Protein AF-A0A5C7GGS4-F1 (afdb_monomer)

Mean predicted aligned error: 7.68 Å

Sequence (88 aa):
MKKHIFLLGFSMILLSCVIKDPKPEECVIQNETIIHIKEGTSFDIVFSDNQGDHYYINRGLERGLILDSLNAKVLNKTVTLHLPKLLG

Secondary structure (DSSP, 8-state):
--S-TTSHHHHHHHHTT---S--GGGEEEEEEEE-EEEE-GGG-EEEE-SSS-EEEETTTTTTT--HHHHHHHHTTEEEEEEEEPP--

Solvent-accessible surface area (backbone atoms only — not comparable to full-atom values): 5571 Å² total; per-residue (Å²): 143,88,84,78,92,71,67,75,66,65,62,62,64,61,56,77,77,62,89,71,87,75,51,76,91,50,30,48,79,45,80,45,46,24,70,44,75,44,80,47,73,86,41,17,33,35,39,26,40,88,88,74,53,77,45,75,42,78,39,28,46,77,73,68,50,50,68,69,65,45,48,78,71,42,55,80,32,77,44,80,44,77,43,69,61,75,87,125

Foldseek 3Di:
DPDPPPPPVVVVVVVLQDDDPDDLVQFDKDWFQFADWDQDPPCWIWTAGPVGDIDIPHNCVVVPHDRVVCCVVGHRDTDIDGHGDRPD

Organism: NCBI:txid2591822

Radius of gyration: 17.91 Å; Cα contacts (8 Å, |Δi|>4): 116; chains: 1; bounding box: 42×23×53 Å

pLDDT: mean 87.14, std 16.25, range [46.72, 98.62]

Nearest PDB structures (foldseek):
  7zai-assembly1_E  TM=5.688E-01  e=1.401E-01  Pyrococcus abyssi GE5
  6th6-assembly1_Af  TM=6.629E-01  e=3.135E-01  Thermococcus kodakarensis KOD1
  9e7f-assembly1_BE  TM=6.347E-01  e=5.146E-01  Pyrobaculum calidifontis JCM 11548
  7old-assembly1_SE  TM=5.705E-01  e=4.273E-01  Thermochaetoides thermophila DSM 1495
  8p5d-assembly1_SE0  TM=6.663E-01  e=2.011E+00  Spraguea lophii 42_110

Structure (mmCIF, N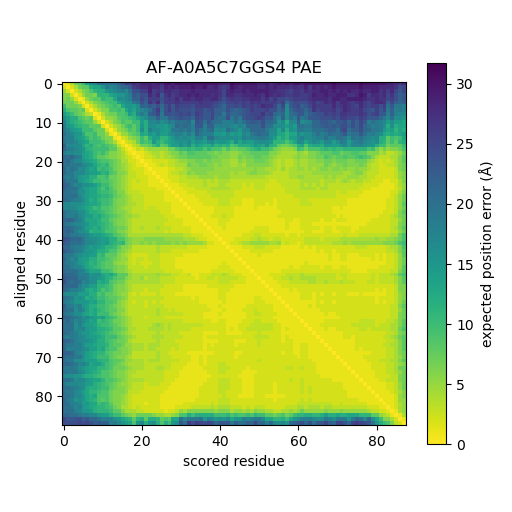/CA/C/O backbone):
data_AF-A0A5C7GGS4-F1
#
_entry.id   AF-A0A5C7GGS4-F1
#
loop_
_atom_site.group_PDB
_atom_site.id
_atom_site.type_symbol
_atom_site.label_atom_id
_atom_site.label_alt_id
_atom_site.label_comp_id
_atom_site.label_asym_id
_atom_site.label_entity_id
_atom_site.label_seq_id
_atom_site.pdbx_PDB_ins_code
_atom_site.Cartn_x
_atom_site.Cartn_y
_atom_site.Cartn_z
_atom_site.occupancy
_atom_site.B_iso_or_equiv
_atom_site.auth_seq_id
_atom_site.auth_comp_id
_atom_site.auth_asym_id
_atom_site.auth_atom_id
_atom_site.pdbx_PDB_model_num
ATOM 1 N N . MET A 1 1 ? 29.676 13.724 41.007 1.00 46.72 1 MET A N 1
ATOM 2 C CA . MET A 1 1 ? 29.310 12.891 39.837 1.00 46.72 1 MET A CA 1
ATOM 3 C C . MET A 1 1 ? 27.792 12.668 39.803 1.00 46.72 1 MET A C 1
ATOM 5 O O . MET A 1 1 ? 27.328 11.625 40.231 1.00 46.72 1 MET A O 1
ATOM 9 N N . LYS A 1 2 ? 26.986 13.660 39.399 1.00 52.78 2 LYS A N 1
ATOM 10 C CA . LYS A 1 2 ? 25.505 13.551 39.372 1.00 52.78 2 LYS A CA 1
ATOM 11 C C . LYS A 1 2 ? 24.896 14.411 38.250 1.00 52.78 2 LYS A C 1
ATOM 13 O O . LYS A 1 2 ? 24.071 15.273 38.517 1.00 52.78 2 LYS A O 1
ATOM 18 N N . LYS A 1 3 ? 25.367 14.261 37.006 1.00 53.47 3 LYS A N 1
ATOM 19 C CA . LYS A 1 3 ? 24.848 15.034 35.853 1.00 53.47 3 LYS A CA 1
ATOM 20 C C . LYS A 1 3 ? 24.563 14.212 34.585 1.00 53.47 3 LYS A C 1
ATOM 22 O O . LYS A 1 3 ? 24.244 14.797 33.563 1.00 53.47 3 LYS A O 1
ATOM 27 N N . HIS A 1 4 ? 24.621 12.877 34.636 1.00 54.81 4 HIS A N 1
ATOM 28 C CA . HIS A 1 4 ? 24.453 12.037 33.434 1.00 54.81 4 HIS A CA 1
ATOM 29 C C . HIS A 1 4 ? 23.177 11.172 33.407 1.00 54.81 4 HIS A C 1
ATOM 31 O O . HIS A 1 4 ? 22.979 10.422 32.460 1.00 54.81 4 HIS A O 1
ATOM 37 N N . ILE A 1 5 ? 22.273 11.292 34.387 1.00 59.44 5 ILE A N 1
ATOM 38 C CA . ILE A 1 5 ? 21.045 10.472 34.472 1.00 59.44 5 ILE A CA 1
ATOM 39 C C . ILE A 1 5 ? 19.835 11.275 33.962 1.00 59.44 5 ILE A C 1
ATOM 41 O O . ILE A 1 5 ? 18.873 11.493 34.685 1.00 59.44 5 ILE A O 1
ATOM 45 N N . PHE A 1 6 ? 19.894 11.795 32.734 1.00 55.31 6 PHE A N 1
ATOM 46 C CA . PHE A 1 6 ? 18.705 12.399 32.100 1.00 55.31 6 PHE A CA 1
ATOM 47 C C . PHE A 1 6 ? 18.550 12.075 30.604 1.00 55.31 6 PHE A C 1
ATOM 49 O O . PHE A 1 6 ? 17.555 12.445 29.997 1.00 55.31 6 PHE A O 1
ATOM 56 N N . LEU A 1 7 ? 19.486 11.330 30.001 1.00 56.84 7 LEU A N 1
ATOM 57 C CA . LEU A 1 7 ? 19.430 10.973 28.574 1.00 56.84 7 LEU A CA 1
ATOM 58 C C . LEU A 1 7 ? 18.672 9.669 28.266 1.00 56.84 7 LEU A C 1
ATOM 60 O O . LEU A 1 7 ? 18.349 9.422 27.109 1.00 56.84 7 LEU A O 1
ATOM 64 N N . LEU A 1 8 ? 18.354 8.840 29.268 1.00 55.41 8 LEU A N 1
ATOM 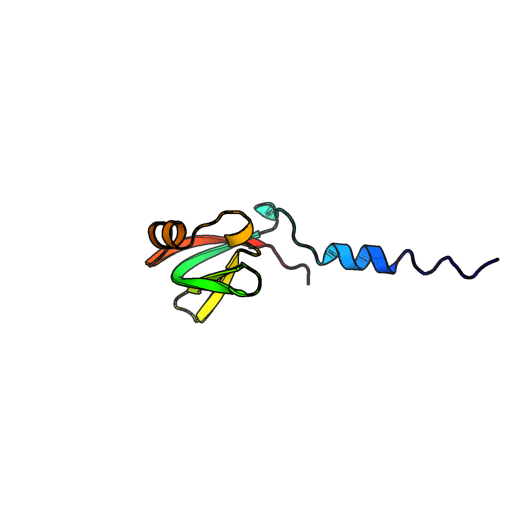65 C CA . LEU A 1 8 ? 17.752 7.521 29.022 1.00 55.41 8 LEU A CA 1
ATOM 66 C C . LEU A 1 8 ? 16.245 7.581 28.690 1.00 55.41 8 LEU A C 1
ATOM 68 O O . LEU A 1 8 ? 15.736 6.694 28.014 1.00 55.41 8 LEU A O 1
ATOM 72 N N . GLY A 1 9 ? 15.534 8.627 29.131 1.00 57.97 9 GLY A N 1
ATOM 73 C CA . GLY A 1 9 ? 14.081 8.746 28.943 1.00 57.97 9 GLY A CA 1
ATOM 74 C C . GLY A 1 9 ? 13.649 9.167 27.533 1.00 57.97 9 GLY A C 1
ATOM 75 O O . GLY A 1 9 ? 12.592 8.7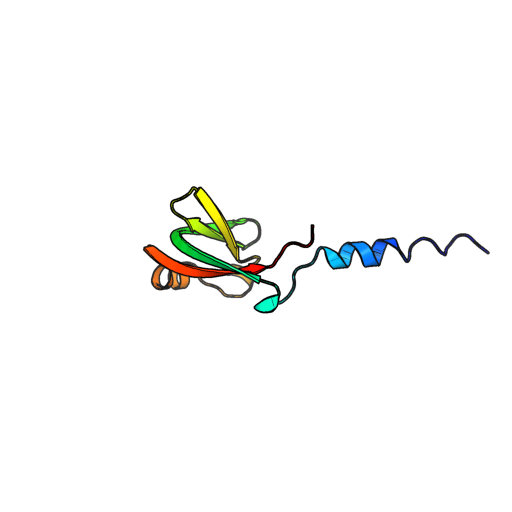53 27.072 1.00 57.97 9 GLY A O 1
ATOM 76 N N . PHE A 1 10 ? 14.473 9.941 26.819 1.00 56.97 10 PHE A N 1
ATOM 77 C CA . PHE A 1 10 ? 14.110 10.486 25.502 1.00 56.97 10 PHE A CA 1
ATOM 78 C C . PHE A 1 10 ? 14.150 9.430 24.384 1.00 56.97 10 PHE A C 1
ATOM 80 O O . PHE A 1 10 ? 13.357 9.483 23.451 1.00 56.97 10 PHE A O 1
ATOM 87 N N . SER A 1 11 ? 15.026 8.425 24.506 1.00 60.75 11 SER A N 1
ATOM 88 C CA . SER A 1 11 ? 15.181 7.357 23.505 1.00 60.75 11 SER A CA 1
ATOM 89 C C . SER A 1 11 ? 13.956 6.431 23.418 1.00 60.75 11 SER A C 1
ATOM 91 O O . SER A 1 11 ? 13.571 6.017 22.328 1.00 60.75 11 SER A O 1
ATOM 93 N N . MET A 1 12 ? 13.289 6.144 24.546 1.00 58.47 12 MET A N 1
ATOM 94 C CA . MET A 1 12 ? 12.129 5.238 24.554 1.00 58.47 12 MET A CA 1
ATOM 95 C C . MET A 1 12 ? 10.879 5.837 23.895 1.00 58.47 12 MET A C 1
ATOM 97 O O . MET A 1 12 ? 10.105 5.095 23.300 1.00 58.47 12 MET A O 1
ATOM 101 N N . ILE A 1 13 ? 10.708 7.162 23.934 1.00 61.00 13 ILE A N 1
ATOM 102 C CA . ILE A 1 13 ? 9.556 7.847 23.318 1.00 61.00 13 ILE A CA 1
ATOM 103 C C . ILE A 1 13 ? 9.645 7.803 21.782 1.00 61.00 13 ILE A C 1
ATOM 105 O O . ILE A 1 13 ? 8.631 7.784 21.096 1.00 61.00 13 ILE A O 1
ATOM 109 N N . LEU A 1 14 ? 10.853 7.729 21.216 1.00 61.16 14 LEU A N 1
ATOM 110 C CA . LEU A 1 14 ? 11.036 7.679 19.762 1.00 61.16 14 LEU A CA 1
ATOM 111 C C . LEU A 1 14 ? 10.650 6.318 19.158 1.00 61.16 14 LEU A C 1
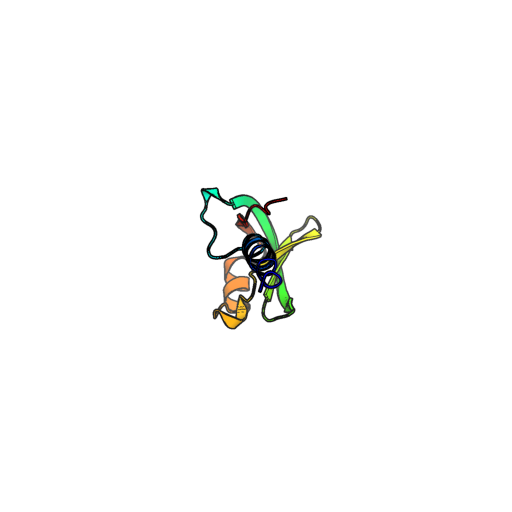ATOM 113 O O . LEU A 1 14 ? 10.301 6.247 17.982 1.00 61.16 14 LEU A O 1
ATOM 117 N N . LEU A 1 15 ? 10.678 5.239 19.950 1.00 60.62 15 LEU A N 1
ATOM 118 C CA . LEU A 1 15 ? 10.317 3.898 19.479 1.00 60.62 15 LEU A CA 1
ATOM 119 C C . LEU A 1 15 ? 8.804 3.713 19.300 1.00 60.62 15 LEU A C 1
ATOM 121 O O . LEU A 1 15 ? 8.404 2.922 18.450 1.00 60.62 15 LEU A O 1
ATOM 125 N N . SER A 1 16 ? 7.959 4.447 20.034 1.00 62.31 16 SER A N 1
ATOM 126 C CA . SER A 1 16 ? 6.497 4.328 19.902 1.00 62.31 16 SER A CA 1
ATOM 127 C C . SER A 1 16 ? 5.948 4.901 18.593 1.00 62.31 16 SER A C 1
ATOM 129 O O . SER A 1 16 ? 4.807 4.624 18.242 1.00 62.31 16 SER A O 1
ATOM 131 N N . CYS A 1 17 ? 6.749 5.667 17.845 1.00 69.00 17 CYS A N 1
ATOM 132 C CA . CYS A 1 17 ? 6.365 6.200 16.535 1.00 69.00 17 CYS A CA 1
ATOM 133 C C . CYS A 1 17 ? 6.690 5.246 15.370 1.00 69.00 17 CYS A C 1
ATOM 135 O O . CYS A 1 17 ? 6.451 5.592 14.213 1.00 69.00 17 CYS A O 1
ATOM 137 N N . VAL A 1 18 ? 7.259 4.065 15.639 1.00 77.94 18 VAL A N 1
ATOM 138 C CA . VAL A 1 18 ? 7.661 3.110 14.599 1.00 77.94 18 VAL A CA 1
ATOM 139 C C . VAL A 1 18 ? 6.616 2.010 14.455 1.00 77.94 18 VAL A C 1
ATOM 141 O O . VAL A 1 18 ? 6.479 1.147 15.317 1.00 77.94 18 VAL A O 1
ATOM 144 N N . ILE A 1 19 ? 5.930 1.987 13.313 1.00 81.50 19 ILE A N 1
ATOM 145 C CA . ILE A 1 19 ? 5.038 0.886 12.935 1.00 81.50 19 ILE A CA 1
ATOM 146 C C . ILE A 1 19 ? 5.875 -0.194 12.255 1.00 81.50 19 ILE A C 1
ATOM 148 O O . ILE A 1 19 ? 6.450 0.027 11.184 1.00 81.50 19 ILE A O 1
ATOM 152 N N . LYS A 1 20 ? 5.948 -1.376 12.865 1.00 84.00 20 LYS A N 1
ATOM 153 C CA . LYS A 1 20 ? 6.691 -2.517 12.327 1.00 84.00 20 LYS A CA 1
ATOM 154 C C . LYS A 1 20 ? 5.848 -3.780 12.424 1.00 84.00 20 LYS A C 1
ATOM 156 O O . LYS A 1 20 ? 5.523 -4.200 13.522 1.00 84.00 20 LYS A O 1
ATOM 161 N N . ASP A 1 21 ? 5.581 -4.393 11.271 1.00 85.38 21 ASP A N 1
ATOM 162 C CA . ASP A 1 21 ? 4.860 -5.672 11.153 1.00 85.38 21 ASP A CA 1
ATOM 163 C C . ASP A 1 21 ? 3.538 -5.725 11.961 1.00 85.38 21 ASP A C 1
ATOM 165 O O . ASP A 1 21 ? 3.369 -6.608 12.807 1.00 85.38 21 ASP A O 1
ATOM 169 N N . PRO A 1 22 ? 2.622 -4.760 11.729 1.00 88.50 22 PRO A N 1
ATOM 170 C CA . PRO A 1 22 ? 1.375 -4.660 12.477 1.00 88.50 22 PRO A CA 1
ATOM 171 C C . PRO A 1 22 ? 0.518 -5.908 12.267 1.00 88.50 22 PRO A C 1
ATOM 173 O O . PRO A 1 22 ? 0.411 -6.432 11.153 1.00 88.50 22 PRO A O 1
ATOM 176 N N . LYS A 1 23 ? -0.097 -6.387 13.346 1.00 90.81 23 LYS A N 1
ATOM 177 C CA . LYS A 1 23 ? -1.007 -7.534 13.330 1.00 90.81 23 LYS A CA 1
ATOM 178 C C . LYS A 1 23 ? -2.427 -7.105 12.957 1.00 90.81 23 LYS A C 1
ATOM 180 O O . LYS A 1 23 ? -2.779 -5.941 13.140 1.00 90.81 23 LYS A O 1
ATOM 185 N N . PRO A 1 24 ? -3.266 -8.009 12.418 1.00 89.81 24 PRO A N 1
ATOM 186 C CA . PRO A 1 24 ? -4.619 -7.660 11.975 1.00 89.81 24 PRO A CA 1
ATOM 187 C C . PRO A 1 24 ? -5.474 -6.941 13.034 1.00 89.81 24 PRO A C 1
ATOM 189 O O . PRO A 1 24 ? -6.199 -6.007 12.706 1.00 89.81 24 PRO A O 1
ATOM 192 N N . GLU A 1 25 ? -5.361 -7.321 14.305 1.00 91.56 25 GLU A N 1
ATOM 193 C CA . GLU A 1 25 ? -6.044 -6.691 15.443 1.00 91.56 25 GLU A CA 1
ATOM 194 C C . GLU A 1 25 ? -5.596 -5.237 15.710 1.00 91.56 25 GLU A C 1
ATOM 196 O O . GLU A 1 25 ? -6.348 -4.416 16.255 1.00 91.56 25 GLU A O 1
ATOM 201 N N . GLU A 1 26 ? -4.392 -4.890 15.262 1.00 90.94 26 GLU A N 1
ATOM 202 C CA . GLU A 1 26 ? -3.796 -3.556 15.326 1.00 90.94 26 GLU A CA 1
ATOM 203 C C . GLU A 1 26 ? -4.168 -2.704 14.105 1.00 90.94 26 GLU A C 1
ATOM 205 O O . GLU A 1 26 ? -3.766 -1.546 14.020 1.00 90.94 26 GLU A O 1
ATOM 210 N N . CYS A 1 27 ? -4.970 -3.238 13.179 1.00 93.50 27 CYS A N 1
ATOM 211 C CA . CYS A 1 27 ? -5.384 -2.548 11.967 1.00 93.50 27 CYS A CA 1
ATOM 212 C C . CYS A 1 27 ? -6.845 -2.079 12.025 1.00 93.50 27 CYS A C 1
ATOM 214 O O . CYS A 1 27 ? -7.716 -2.684 12.652 1.00 93.50 27 CYS A O 1
ATOM 216 N N . VAL A 1 28 ? -7.115 -0.978 11.333 1.00 94.44 28 VAL A N 1
ATOM 217 C CA . VAL A 1 28 ? -8.437 -0.617 10.824 1.00 94.44 28 VAL A CA 1
ATOM 218 C C . VAL A 1 28 ? -8.593 -1.280 9.459 1.00 94.44 28 VAL A C 1
ATOM 220 O O . VAL A 1 28 ? -7.671 -1.252 8.643 1.00 94.44 28 VAL A O 1
ATOM 223 N N . ILE A 1 29 ? -9.748 -1.893 9.217 1.00 95.31 29 ILE A N 1
ATOM 224 C CA . ILE A 1 29 ? -10.054 -2.552 7.946 1.00 95.31 29 ILE A CA 1
ATOM 225 C C . ILE A 1 29 ? -10.890 -1.603 7.092 1.00 95.31 29 ILE A C 1
ATOM 227 O O . ILE A 1 29 ? -11.914 -1.103 7.558 1.00 95.31 29 ILE A O 1
ATOM 231 N N . GLN A 1 30 ? -10.462 -1.381 5.852 1.00 95.94 30 GLN A N 1
ATOM 232 C CA . GLN A 1 30 ? -11.189 -0.588 4.859 1.00 95.94 30 GLN A CA 1
ATOM 233 C C . GLN A 1 30 ? -11.328 -1.373 3.555 1.00 95.94 30 GLN A C 1
ATOM 235 O O . GLN A 1 30 ? -10.452 -2.166 3.213 1.00 95.94 30 GLN A O 1
ATOM 240 N N . ASN A 1 31 ? -12.436 -1.179 2.841 1.00 97.88 31 ASN A N 1
ATOM 241 C CA . ASN A 1 31 ? -12.670 -1.799 1.540 1.00 97.88 31 ASN A CA 1
ATOM 242 C C . ASN A 1 31 ? -12.733 -0.702 0.488 1.00 97.88 31 ASN A C 1
ATOM 244 O O . ASN A 1 31 ? -13.734 -0.000 0.412 1.00 97.88 31 ASN A O 1
ATOM 248 N N . GLU A 1 32 ? -11.691 -0.601 -0.333 1.00 98.06 32 GLU A N 1
ATOM 249 C CA . GLU A 1 32 ? -11.505 0.541 -1.227 1.00 98.06 32 GLU A CA 1
ATOM 250 C C . GLU A 1 32 ? -11.291 0.101 -2.665 1.00 98.06 32 GLU A C 1
ATOM 252 O O . GLU A 1 32 ? -10.649 -0.918 -2.934 1.00 98.06 32 GLU A O 1
ATOM 257 N N . THR A 1 33 ? -11.829 0.874 -3.609 1.00 98.44 33 THR A N 1
ATOM 258 C CA . THR A 1 33 ? -11.610 0.633 -5.039 1.00 98.44 33 THR A CA 1
ATOM 259 C C . THR A 1 33 ? -10.393 1.408 -5.507 1.00 98.44 33 THR A C 1
ATOM 261 O O . THR A 1 33 ? -10.428 2.632 -5.592 1.00 98.44 33 THR A O 1
ATOM 264 N N . ILE A 1 34 ? -9.321 0.693 -5.846 1.00 98.56 34 ILE A N 1
ATOM 265 C CA . ILE A 1 34 ? -8.062 1.327 -6.244 1.00 98.56 34 ILE A CA 1
ATOM 266 C C . ILE A 1 34 ? -8.144 1.756 -7.706 1.00 98.56 34 ILE A C 1
ATOM 268 O O . ILE A 1 34 ? -8.227 0.909 -8.593 1.00 98.56 34 ILE A O 1
ATOM 272 N N . ILE A 1 35 ? -8.083 3.060 -7.971 1.00 98.38 35 ILE A N 1
ATOM 273 C CA . ILE A 1 35 ? -8.162 3.618 -9.333 1.00 98.38 35 ILE A CA 1
ATOM 274 C C . ILE A 1 35 ? -6.805 4.071 -9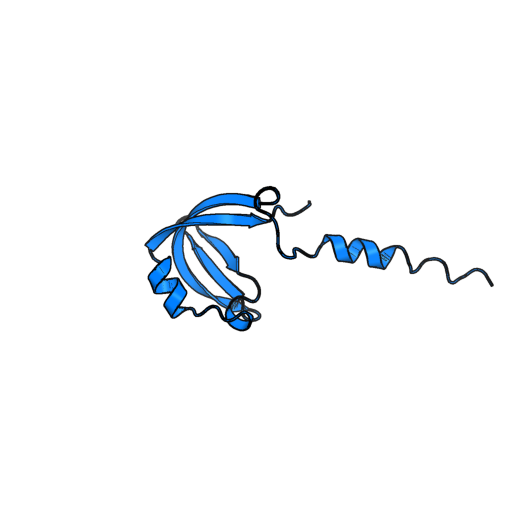.873 1.00 98.38 35 ILE A C 1
ATOM 276 O O . ILE A 1 35 ? -6.656 4.305 -11.072 1.00 98.38 35 ILE A O 1
ATOM 280 N N . HIS A 1 36 ? -5.806 4.206 -9.002 1.00 98.31 36 HIS A N 1
ATOM 281 C CA . HIS A 1 36 ? -4.466 4.611 -9.401 1.00 98.31 36 HIS A CA 1
ATOM 282 C C . HIS A 1 36 ? -3.403 4.000 -8.493 1.00 98.31 36 HIS A C 1
ATOM 284 O O . HIS A 1 36 ? -3.584 3.907 -7.278 1.00 98.31 36 HIS A O 1
ATOM 290 N N . ILE A 1 37 ? -2.279 3.611 -9.093 1.00 98.44 37 ILE A N 1
ATOM 291 C CA . ILE A 1 37 ? -1.111 3.068 -8.403 1.00 98.44 37 ILE A CA 1
ATOM 292 C C . ILE A 1 37 ? 0.131 3.734 -8.983 1.00 98.44 37 ILE A C 1
ATOM 294 O O . ILE A 1 37 ? 0.307 3.751 -10.201 1.00 98.44 37 ILE A O 1
ATOM 298 N N . LYS A 1 38 ? 1.010 4.246 -8.121 1.00 98.06 38 LYS A N 1
ATOM 299 C CA . LYS A 1 38 ? 2.276 4.860 -8.540 1.00 98.06 38 LYS A CA 1
ATOM 300 C C . LYS A 1 38 ? 3.397 4.622 -7.539 1.00 98.06 38 LYS A C 1
ATOM 302 O O . LYS A 1 38 ? 3.149 4.314 -6.374 1.00 98.06 38 LYS A O 1
ATOM 307 N N . GLU A 1 39 ? 4.627 4.819 -7.996 1.00 98.25 39 GLU A N 1
ATOM 308 C CA . GLU A 1 39 ? 5.768 5.022 -7.107 1.00 98.25 39 GLU A CA 1
ATOM 309 C C . GLU A 1 39 ? 5.602 6.344 -6.342 1.00 98.25 39 GLU A C 1
ATOM 311 O O . GLU A 1 39 ? 5.216 7.373 -6.906 1.00 98.25 39 GLU A O 1
ATOM 316 N N . GLY A 1 40 ? 5.842 6.288 -5.035 1.00 97.00 40 GLY A N 1
ATOM 317 C CA . GLY A 1 40 ? 5.914 7.442 -4.150 1.00 97.00 40 GLY A CA 1
ATOM 318 C C . GLY A 1 40 ? 7.356 7.866 -3.882 1.00 97.00 40 GLY A C 1
ATOM 319 O O . GLY A 1 40 ? 8.308 7.396 -4.498 1.00 97.00 40 GLY A O 1
ATOM 320 N N . THR A 1 41 ? 7.539 8.761 -2.916 1.00 95.94 41 THR A N 1
ATOM 321 C CA . THR A 1 41 ? 8.877 9.091 -2.410 1.00 95.94 41 THR A CA 1
ATOM 322 C C . THR A 1 41 ? 9.516 7.880 -1.733 1.00 95.94 41 THR A C 1
ATOM 324 O O . THR A 1 41 ? 8.814 6.981 -1.288 1.00 95.94 41 THR A O 1
ATOM 327 N N . SER A 1 42 ? 10.843 7.858 -1.592 1.00 95.12 42 SER A N 1
ATOM 328 C CA . SER A 1 42 ? 11.532 6.884 -0.726 1.00 95.12 42 SER A CA 1
ATOM 329 C C . SER A 1 42 ? 11.236 5.400 -1.016 1.00 95.12 42 SER A C 1
ATOM 331 O O . SER A 1 42 ? 11.314 4.587 -0.095 1.00 95.12 42 SER A O 1
ATOM 333 N N . PHE A 1 43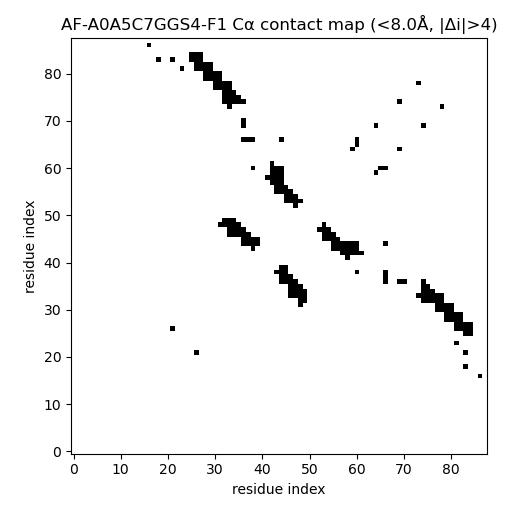 ? 10.964 5.034 -2.276 1.00 97.25 43 PHE A N 1
ATOM 334 C CA . PHE A 1 43 ? 10.610 3.669 -2.707 1.00 97.25 43 PHE A CA 1
ATOM 335 C C . PHE A 1 43 ? 9.241 3.172 -2.210 1.00 97.25 43 PHE A C 1
ATOM 337 O O . PHE A 1 43 ? 8.997 1.960 -2.141 1.00 97.25 43 PHE A O 1
ATOM 344 N N . ASP A 1 44 ? 8.350 4.094 -1.853 1.00 97.44 44 ASP A N 1
ATOM 345 C CA . ASP A 1 44 ? 6.973 3.786 -1.483 1.00 97.44 44 ASP A CA 1
ATOM 346 C C . ASP A 1 44 ? 6.133 3.411 -2.708 1.00 97.44 44 ASP A C 1
ATOM 348 O O . ASP A 1 44 ? 6.426 3.794 -3.842 1.00 97.44 44 ASP A O 1
ATOM 352 N N . ILE A 1 45 ? 5.034 2.699 -2.471 1.00 98.44 45 ILE A N 1
ATOM 353 C CA . ILE A 1 45 ? 3.960 2.527 -3.455 1.00 98.44 45 ILE A CA 1
ATOM 354 C C . ILE A 1 45 ? 2.711 3.214 -2.917 1.00 98.44 45 ILE A C 1
ATOM 356 O O . ILE A 1 45 ? 2.324 2.983 -1.772 1.00 98.44 45 ILE A O 1
ATOM 360 N N . VAL A 1 46 ? 2.081 4.039 -3.749 1.00 98.38 46 VAL A N 1
ATOM 361 C CA . VAL A 1 46 ? 0.884 4.809 -3.399 1.00 98.38 46 VAL A CA 1
ATOM 362 C C . VAL A 1 46 ? -0.309 4.262 -4.165 1.00 98.38 46 VAL A C 1
ATOM 364 O O . VAL A 1 46 ? -0.303 4.260 -5.397 1.00 98.38 46 VAL A O 1
ATOM 367 N N . PHE A 1 47 ? -1.336 3.832 -3.441 1.00 98.62 47 PHE A N 1
ATOM 368 C CA . PHE A 1 47 ? -2.663 3.545 -3.979 1.00 98.62 47 PHE A CA 1
ATOM 369 C C . PHE A 1 47 ? -3.554 4.770 -3.794 1.00 98.62 47 PHE A C 1
ATOM 371 O O . PHE A 1 47 ? -3.473 5.435 -2.766 1.00 98.62 47 PHE A O 1
ATOM 378 N N . SER A 1 48 ? -4.388 5.077 -4.784 1.00 98.50 48 SER A N 1
ATOM 379 C CA . SER A 1 48 ? -5.422 6.115 -4.676 1.00 98.50 48 SER A CA 1
ATOM 380 C C . SER A 1 48 ? -6.788 5.525 -4.983 1.00 98.50 48 SER A C 1
ATOM 382 O O . SER A 1 48 ? -6.908 4.710 -5.908 1.00 98.50 48 SER A O 1
ATOM 384 N N . ASP A 1 49 ? -7.790 5.937 -4.219 1.00 98.25 49 ASP A N 1
ATOM 385 C CA . ASP A 1 49 ? -9.180 5.554 -4.438 1.00 98.25 49 ASP A CA 1
ATOM 386 C C . ASP A 1 49 ? -9.949 6.617 -5.246 1.00 98.25 49 ASP A C 1
ATOM 388 O O . ASP A 1 49 ? -9.375 7.584 -5.758 1.00 98.25 49 ASP A O 1
ATOM 392 N N . ASN A 1 50 ? -11.256 6.412 -5.403 1.00 96.50 50 ASN A N 1
ATOM 393 C CA . ASN A 1 50 ? -12.143 7.337 -6.105 1.00 96.50 50 ASN A CA 1
ATOM 394 C C . ASN A 1 50 ? -12.683 8.485 -5.233 1.00 96.50 50 ASN A C 1
ATOM 396 O O . ASN A 1 50 ? -13.339 9.374 -5.780 1.00 96.50 50 ASN A O 1
ATOM 400 N N . GLN A 1 51 ? -12.428 8.479 -3.924 1.00 96.88 51 GLN A N 1
ATOM 401 C CA . GLN A 1 51 ? -12.828 9.536 -2.990 1.00 96.88 51 GLN A CA 1
ATOM 402 C C . GLN A 1 51 ? -11.716 10.576 -2.792 1.00 96.88 51 GLN A C 1
ATOM 404 O O . GLN A 1 51 ? -11.974 11.659 -2.270 1.00 96.88 51 GLN A O 1
ATOM 409 N N . GLY A 1 52 ? -10.511 10.292 -3.291 1.00 96.94 52 GLY A N 1
ATOM 410 C CA . GLY A 1 52 ? -9.344 11.166 -3.193 1.00 96.94 52 GLY A CA 1
ATOM 411 C C . GLY A 1 52 ? -8.394 10.784 -2.059 1.00 96.94 52 GLY A C 1
ATOM 412 O O . GLY A 1 52 ? -7.440 11.521 -1.809 1.00 96.94 52 GLY A O 1
ATOM 413 N N . ASP A 1 53 ? -8.620 9.646 -1.405 1.00 97.94 53 ASP A N 1
ATOM 414 C CA . ASP A 1 53 ? -7.755 9.115 -0.363 1.00 97.94 53 ASP A CA 1
ATOM 415 C C . ASP A 1 53 ? -6.519 8.422 -0.956 1.00 97.94 53 ASP A C 1
ATOM 417 O O . ASP A 1 53 ? -6.513 7.887 -2.074 1.00 97.94 53 ASP A O 1
ATOM 421 N N . HIS A 1 54 ? -5.435 8.440 -0.176 1.00 97.69 54 HIS A N 1
ATOM 422 C CA . HIS A 1 54 ? -4.145 7.869 -0.548 1.00 97.69 54 HIS A CA 1
ATOM 423 C C . HIS A 1 54 ? -3.634 6.905 0.522 1.00 97.69 54 HIS A C 1
ATOM 425 O O . HIS A 1 54 ? -3.530 7.251 1.699 1.00 97.69 54 HIS A O 1
ATOM 431 N N . TYR A 1 55 ? -3.231 5.712 0.088 1.00 97.06 55 TYR A N 1
ATOM 432 C CA . TYR A 1 55 ? -2.730 4.646 0.952 1.00 97.06 55 TYR A CA 1
ATOM 433 C C . TYR A 1 55 ? -1.317 4.253 0.545 1.00 97.06 55 TYR A C 1
ATOM 435 O O . TYR A 1 55 ? -1.006 4.141 -0.641 1.00 97.06 55 TYR A O 1
ATOM 443 N N . TYR A 1 56 ? -0.462 4.014 1.534 1.00 95.25 56 TYR A N 1
ATOM 444 C CA . TYR A 1 56 ? 0.972 3.861 1.321 1.00 95.25 56 TYR A CA 1
ATOM 445 C C . TYR A 1 56 ? 1.437 2.469 1.726 1.00 95.25 56 TYR A C 1
ATOM 447 O O 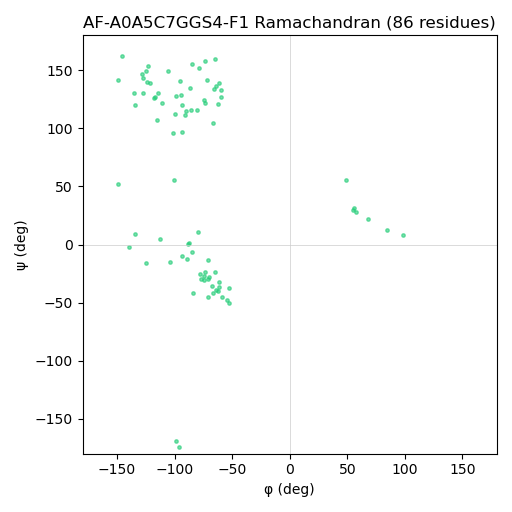. TYR A 1 56 ? 1.266 2.049 2.871 1.00 95.25 56 TYR A O 1
ATOM 455 N N . ILE A 1 57 ? 2.109 1.781 0.806 1.00 95.19 57 ILE A N 1
ATOM 456 C CA . ILE A 1 57 ? 2.979 0.662 1.149 1.00 95.19 57 ILE A CA 1
ATOM 457 C C . ILE A 1 57 ? 4.390 1.222 1.307 1.00 95.19 57 ILE A C 1
ATOM 459 O O . ILE A 1 57 ? 5.121 1.412 0.331 1.00 95.19 57 ILE A O 1
ATOM 463 N N . ASN A 1 58 ? 4.746 1.496 2.560 1.00 93.50 58 ASN A N 1
ATOM 464 C CA . ASN A 1 58 ? 6.038 2.059 2.932 1.00 93.50 58 ASN A CA 1
ATOM 465 C C . ASN A 1 58 ? 7.187 1.130 2.501 1.00 93.50 58 ASN A C 1
ATOM 467 O O . ASN A 1 58 ? 7.190 -0.060 2.846 1.00 93.50 58 ASN A O 1
ATOM 471 N N . ARG A 1 59 ? 8.160 1.673 1.758 1.00 95.50 59 ARG A N 1
ATOM 472 C CA . ARG A 1 59 ? 9.330 0.955 1.216 1.00 95.50 59 ARG A CA 1
ATOM 473 C C . ARG A 1 59 ? 8.954 -0.265 0.372 1.00 95.50 59 ARG A C 1
ATOM 475 O O . ARG A 1 59 ? 9.689 -1.253 0.337 1.00 95.50 59 ARG A O 1
ATOM 482 N N . GLY A 1 60 ? 7.793 -0.231 -0.280 1.00 96.25 60 GLY A N 1
ATOM 483 C CA . GLY A 1 60 ? 7.270 -1.365 -1.034 1.00 96.25 60 GLY A CA 1
ATOM 484 C C . GLY A 1 60 ? 8.206 -1.831 -2.152 1.00 96.25 60 GLY A C 1
ATOM 485 O O . GLY A 1 60 ? 8.467 -3.031 -2.251 1.00 96.25 60 GLY A O 1
ATOM 486 N N . L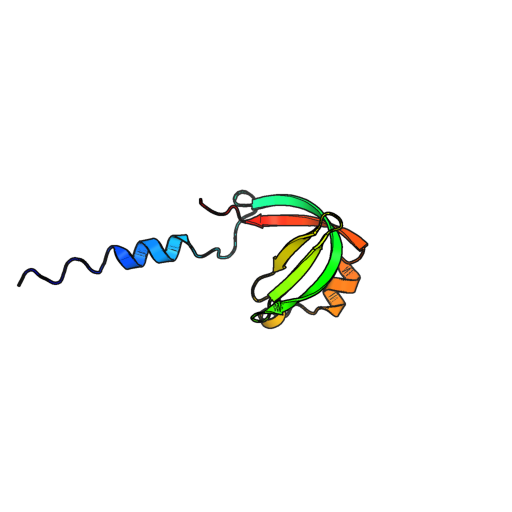EU A 1 61 ? 8.762 -0.904 -2.943 1.00 97.94 61 LEU A N 1
ATOM 487 C CA . LEU A 1 61 ? 9.669 -1.250 -4.047 1.00 97.94 61 LEU A CA 1
ATOM 488 C C . LEU A 1 61 ? 10.983 -1.848 -3.536 1.00 97.94 61 LEU A C 1
ATOM 490 O O . LEU A 1 61 ? 11.451 -2.855 -4.061 1.00 97.94 61 LEU A O 1
ATOM 494 N N . GLU A 1 62 ? 11.544 -1.291 -2.459 1.00 97.50 62 GLU A N 1
ATOM 495 C CA . GLU A 1 62 ? 12.748 -1.848 -1.833 1.00 97.50 62 GLU A CA 1
ATOM 496 C C . GLU A 1 62 ? 12.519 -3.276 -1.315 1.00 97.50 62 GLU A C 1
ATOM 498 O O . GLU A 1 62 ? 13.402 -4.127 -1.399 1.00 97.50 62 GLU A O 1
ATOM 503 N N . ARG A 1 63 ? 11.321 -3.561 -0.799 1.00 95.69 63 ARG A N 1
ATOM 504 C CA . ARG A 1 63 ? 10.941 -4.891 -0.302 1.00 95.69 63 ARG A CA 1
ATOM 505 C C . ARG A 1 63 ? 10.552 -5.864 -1.420 1.00 95.69 63 ARG A C 1
ATOM 507 O O . ARG A 1 63 ? 10.037 -6.942 -1.134 1.00 95.69 63 ARG A O 1
ATOM 514 N N . GLY A 1 64 ? 10.804 -5.502 -2.678 1.00 97.69 64 GLY A N 1
ATOM 515 C CA . GLY A 1 64 ? 10.619 -6.365 -3.841 1.00 97.69 64 GLY A CA 1
ATOM 516 C C . GLY A 1 64 ? 9.200 -6.384 -4.404 1.00 97.69 64 GLY A C 1
ATOM 517 O O . GLY A 1 64 ? 8.891 -7.251 -5.223 1.00 97.69 64 GLY A O 1
ATOM 518 N N . LEU A 1 65 ? 8.320 -5.460 -3.997 1.00 97.69 65 LEU A N 1
ATOM 519 C CA . LEU A 1 65 ? 7.046 -5.287 -4.692 1.00 97.69 65 LEU A CA 1
ATOM 520 C C . LEU A 1 65 ? 7.281 -4.636 -6.054 1.00 97.69 65 LEU A C 1
ATOM 522 O O . LEU A 1 65 ? 8.096 -3.731 -6.202 1.00 97.69 65 LEU A O 1
ATOM 526 N N . ILE A 1 66 ? 6.526 -5.088 -7.050 1.00 97.81 66 ILE A N 1
ATOM 527 C CA . ILE A 1 66 ? 6.658 -4.642 -8.437 1.00 97.81 66 ILE A CA 1
ATOM 528 C C . ILE A 1 66 ? 5.353 -3.964 -8.847 1.00 97.81 66 ILE A C 1
ATOM 530 O O . ILE A 1 66 ? 4.281 -4.565 -8.736 1.00 97.81 66 ILE A O 1
ATOM 534 N N . LEU A 1 67 ? 5.449 -2.731 -9.351 1.00 97.62 67 LEU A N 1
ATOM 535 C CA . LEU A 1 67 ? 4.303 -1.916 -9.768 1.00 97.62 67 LEU A CA 1
ATOM 536 C C . LEU A 1 67 ? 3.405 -2.637 -10.774 1.00 97.62 67 LEU A C 1
ATOM 538 O O . LEU A 1 67 ? 2.199 -2.701 -10.564 1.00 97.62 67 LEU A O 1
ATOM 542 N N . ASP A 1 68 ? 3.971 -3.242 -11.816 1.00 97.81 68 ASP A N 1
ATOM 543 C CA . ASP A 1 68 ? 3.189 -3.948 -12.841 1.00 97.81 68 ASP A CA 1
ATOM 544 C C . ASP A 1 68 ? 2.420 -5.143 -12.263 1.00 97.81 68 ASP A C 1
ATOM 546 O O . ASP A 1 68 ? 1.245 -5.355 -12.569 1.00 97.81 68 ASP A O 1
ATOM 550 N N . SER A 1 69 ? 3.056 -5.887 -11.352 1.00 97.69 69 SER A N 1
ATOM 551 C CA . SER A 1 69 ? 2.410 -7.001 -10.651 1.00 97.69 69 SER A CA 1
ATOM 552 C C . SER A 1 69 ? 1.248 -6.529 -9.776 1.00 97.69 69 SER A C 1
ATOM 554 O O . SER A 1 69 ? 0.226 -7.211 -9.691 1.00 97.69 69 SER A O 1
ATOM 556 N N . LEU A 1 70 ? 1.394 -5.379 -9.113 1.00 97.50 70 LEU A N 1
ATOM 557 C CA . LEU A 1 70 ? 0.330 -4.790 -8.302 1.00 97.50 70 LEU A CA 1
ATOM 558 C C . LEU A 1 70 ? -0.798 -4.248 -9.175 1.00 97.50 70 LEU A C 1
ATOM 560 O O . LEU A 1 70 ? -1.951 -4.575 -8.910 1.00 97.50 70 LEU A O 1
ATOM 564 N N . ASN A 1 71 ? -0.483 -3.521 -10.250 1.00 97.69 71 ASN A N 1
ATOM 565 C CA . ASN A 1 71 ? -1.467 -3.025 -11.212 1.00 97.69 71 ASN A CA 1
ATOM 566 C C . ASN A 1 71 ? -2.361 -4.155 -11.732 1.00 97.69 71 ASN A C 1
ATOM 568 O O . ASN A 1 71 ? -3.580 -4.070 -11.619 1.00 97.69 71 ASN A O 1
ATOM 572 N N . ALA A 1 72 ? -1.781 -5.268 -12.186 1.00 98.06 72 ALA A N 1
ATOM 573 C CA . ALA A 1 72 ? -2.560 -6.420 -12.646 1.00 98.06 72 ALA A CA 1
ATOM 574 C C . ALA A 1 72 ? -3.460 -7.033 -11.547 1.00 98.06 72 ALA A C 1
ATOM 576 O O . ALA A 1 72 ? -4.542 -7.572 -11.819 1.00 98.06 72 ALA A O 1
ATOM 577 N N . LYS A 1 73 ? -3.022 -6.969 -10.284 1.00 97.38 73 LYS A N 1
ATOM 578 C CA . LYS A 1 73 ? -3.725 -7.580 -9.153 1.00 97.38 73 LYS A CA 1
ATOM 579 C C . LYS A 1 73 ? -4.832 -6.708 -8.585 1.00 97.38 73 LYS A C 1
ATOM 581 O O . LYS A 1 73 ? -5.881 -7.279 -8.295 1.00 97.38 73 LYS A O 1
ATOM 586 N N . VAL A 1 74 ? -4.627 -5.399 -8.437 1.00 97.50 74 VAL A N 1
ATOM 587 C CA . VAL A 1 74 ? -5.501 -4.543 -7.612 1.00 97.50 74 VAL A CA 1
ATOM 588 C C . VAL A 1 74 ? -6.091 -3.329 -8.330 1.00 97.50 74 VAL A C 1
ATOM 590 O O . VAL A 1 74 ? -7.066 -2.778 -7.8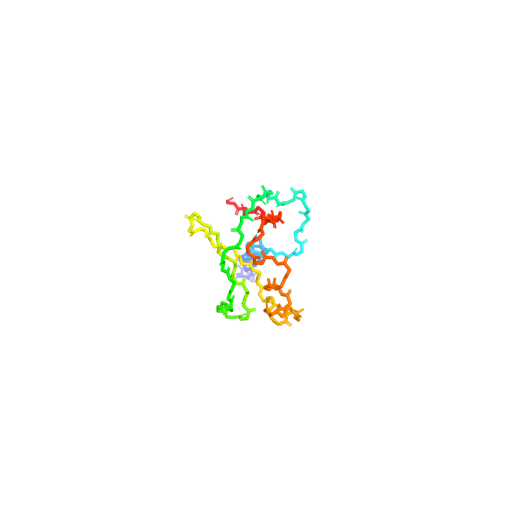30 1.00 97.50 74 VAL A O 1
ATOM 593 N N . LEU A 1 75 ? -5.570 -2.922 -9.494 1.00 98.19 75 LEU A N 1
ATOM 594 C CA . LEU A 1 75 ? -6.117 -1.771 -10.218 1.00 98.19 75 LEU A CA 1
ATOM 595 C C . LEU A 1 75 ? -7.556 -2.048 -10.681 1.00 98.19 75 LEU A C 1
ATOM 597 O O . LEU A 1 75 ? -7.849 -3.120 -11.214 1.00 98.19 75 LEU A O 1
ATOM 601 N N . ASN A 1 76 ? -8.434 -1.060 -10.502 1.00 98.44 76 ASN A N 1
ATOM 602 C CA . ASN A 1 76 ? -9.871 -1.100 -10.784 1.00 98.44 76 ASN A CA 1
ATOM 603 C C . ASN A 1 76 ? -10.622 -2.215 -10.042 1.00 98.44 76 ASN A C 1
ATOM 605 O O . ASN A 1 76 ? -11.641 -2.713 -10.523 1.00 98.44 76 ASN A O 1
ATOM 609 N N . LYS A 1 77 ? -10.121 -2.628 -8.875 1.00 98.38 77 LYS A N 1
ATOM 610 C CA . LYS A 1 77 ? -10.767 -3.627 -8.022 1.00 98.38 77 LYS A CA 1
ATOM 611 C C . LYS A 1 77 ? -10.971 -3.075 -6.624 1.00 98.38 77 LYS A C 1
ATOM 613 O O . LYS A 1 77 ? -10.159 -2.292 -6.133 1.00 98.38 77 LYS A O 1
ATOM 618 N N . THR A 1 78 ? -12.034 -3.537 -5.977 1.00 98.19 78 THR A N 1
ATOM 619 C CA . THR A 1 78 ? -12.220 -3.354 -4.539 1.00 98.19 78 THR A CA 1
ATOM 620 C C . THR A 1 78 ? -11.287 -4.303 -3.795 1.00 98.19 78 THR A C 1
ATOM 622 O O . THR A 1 78 ? -11.312 -5.514 -4.030 1.00 98.19 78 THR A O 1
ATOM 625 N N . VAL A 1 79 ? -10.453 -3.758 -2.916 1.00 97.50 79 VAL A N 1
ATOM 626 C CA . VAL A 1 79 ? -9.508 -4.511 -2.087 1.00 97.50 79 VAL A CA 1
ATOM 627 C C . VAL A 1 79 ? -9.748 -4.235 -0.615 1.00 97.50 79 VAL A C 1
ATOM 629 O O . VAL A 1 79 ? -10.211 -3.162 -0.244 1.00 97.50 79 VAL A O 1
ATOM 632 N N . THR A 1 80 ? -9.378 -5.193 0.229 1.00 97.25 80 THR A N 1
ATOM 633 C CA . THR A 1 80 ? -9.360 -5.006 1.679 1.00 97.25 80 THR A CA 1
ATOM 634 C C . THR A 1 80 ? -7.993 -4.485 2.111 1.00 97.25 80 THR A C 1
ATOM 636 O O . THR A 1 80 ? -6.980 -5.174 1.975 1.00 97.25 80 THR A O 1
ATOM 639 N N . LEU A 1 81 ? -7.968 -3.265 2.636 1.00 96.31 81 LEU A N 1
ATOM 640 C CA . LEU A 1 81 ? -6.799 -2.616 3.210 1.00 96.31 81 LEU A CA 1
ATOM 641 C C . LEU A 1 81 ? -6.771 -2.849 4.723 1.00 96.31 81 LEU A C 1
ATOM 643 O O . LEU A 1 81 ? -7.747 -2.580 5.421 1.00 96.31 81 LEU A O 1
ATOM 647 N N . HIS A 1 82 ? -5.632 -3.320 5.230 1.00 95.00 82 HIS A N 1
ATOM 648 C CA . HIS A 1 82 ? -5.349 -3.400 6.663 1.00 95.00 82 HIS A CA 1
ATOM 649 C C . HIS A 1 82 ? -4.448 -2.222 7.036 1.00 95.00 82 HIS A C 1
ATOM 651 O O . HIS A 1 82 ? -3.236 -2.270 6.826 1.00 95.00 82 HIS A O 1
ATOM 657 N N . LEU A 1 83 ? -5.052 -1.146 7.532 1.00 94.12 83 LEU A N 1
ATOM 658 C CA . LEU A 1 83 ? -4.358 0.096 7.852 1.00 94.12 83 LEU A CA 1
ATOM 659 C C . LEU A 1 83 ? -3.941 0.086 9.321 1.00 94.12 83 LEU A C 1
ATOM 661 O O . LEU A 1 83 ? -4.816 0.001 10.181 1.00 94.12 83 LEU A O 1
ATOM 665 N N . PRO A 1 84 ? -2.646 0.183 9.647 1.00 91.62 84 PRO A N 1
ATOM 666 C CA . PRO A 1 84 ? -2.206 0.163 11.037 1.00 91.62 84 PRO A CA 1
ATOM 667 C C . PRO A 1 84 ? -2.831 1.328 11.810 1.00 91.62 84 PRO A C 1
ATOM 669 O O . PRO A 1 84 ? -2.817 2.466 11.336 1.00 91.62 84 PRO A O 1
ATOM 672 N N . LYS A 1 85 ? -3.374 1.060 13.000 1.00 88.56 85 LYS A N 1
ATOM 673 C CA . LYS A 1 85 ? -3.875 2.109 13.893 1.00 88.56 85 LYS A CA 1
ATOM 674 C C . LYS A 1 85 ? -2.702 3.004 14.278 1.00 88.56 85 LYS A C 1
ATOM 676 O O . LYS A 1 85 ? -1.725 2.541 14.863 1.00 88.56 85 LYS A O 1
ATOM 681 N N . LEU A 1 86 ? -2.801 4.289 13.958 1.00 78.62 86 LEU A N 1
ATOM 682 C CA . LEU A 1 86 ? -1.868 5.274 14.485 1.00 78.62 86 LEU A CA 1
ATOM 683 C C . LEU A 1 86 ? -2.216 5.488 15.961 1.00 78.62 86 LEU A C 1
ATOM 685 O O . LEU A 1 86 ? -3.356 5.827 16.282 1.00 78.62 86 LEU A O 1
ATOM 689 N N . LEU A 1 87 ? -1.256 5.243 16.856 1.00 60.97 87 LEU A N 1
ATOM 690 C CA . LEU A 1 87 ? -1.366 5.682 18.245 1.00 60.97 87 LEU A CA 1
ATOM 691 C C . LEU A 1 87 ? -1.318 7.216 18.223 1.00 60.97 87 LEU A C 1
ATOM 693 O O . LEU A 1 87 ? -0.266 7.792 17.941 1.00 60.97 87 LEU A O 1
ATOM 697 N N . GLY A 1 88 ? -2.479 7.845 18.408 1.00 48.59 88 GLY A N 1
ATOM 698 C CA . GLY A 1 88 ? -2.595 9.279 18.681 1.00 48.59 88 GLY A CA 1
ATOM 699 C C . GLY A 1 88 ? -2.197 9.615 20.109 1.00 48.59 88 GLY A C 1
ATOM 700 O O . GLY A 1 88 ? -2.336 8.727 20.983 1.00 48.59 88 GLY A O 1
#